Protein AF-A0A6N4E6P9-F1 (afdb_monomer_lite)

InterPro domains:
  IPR015939 Fumarate reductase/succinate dehydrogenase flavoprotein-like, C-terminal [PF02910] (7-101)
  IPR030664 FAD-dependent oxidoreductase SdhA/FrdA/AprA [PTHR11632] (9-92)
  IPR037099 Fumarate reductase/succinate dehydrogenase flavoprotein-like, C-terminal domain superfamily [SSF46977] (8-129)

Sequence (154 aa):
MAVSGCDEIGVAAPSPGANPELVLAYRLPRMLKIALGVAMGALARTESRGAHYREDYPARNDRDWLNRTLFHWPTGASRPSLGYEALEVRAMELPPGSRGYGNSQIVPHPETGQRQDQVDACQEQPRGERSDALMPFLHLLPPKYRNPNQRSRE

Foldseek 3Di:
DFLPPLVPDDDPDPDPPPGVSVVCSVVVSVVVLVVVLVVVVLVVDQAADDPRADPNHHEAECAPQQWDWDWDDDPPDRDIDIDTGHDDQQQDLQHDDDPPDDDHRYNDHPCRVVSVVVNVVLPPPDPVVSCCVRHNCLVVDDPVPSDDDDDPVD

Structure (mmCIF, N/CA/C/O backbone):
data_AF-A0A6N4E6P9-F1
#
_entry.id   AF-A0A6N4E6P9-F1
#
loop_
_atom_site.group_PDB
_atom_site.id
_atom_site.type_symbol
_atom_site.label_atom_id
_atom_site.label_alt_id
_atom_site.label_comp_id
_atom_site.label_asym_id
_atom_site.label_entity_id
_atom_site.label_seq_id
_atom_site.pdbx_PDB_ins_code
_atom_site.Cartn_x
_atom_site.Cartn_y
_atom_site.Cartn_z
_atom_site.occupancy
_atom_site.B_iso_or_equiv
_atom_site.auth_seq_id
_atom_site.auth_comp_id
_atom_site.auth_asym_id
_atom_site.auth_atom_id
_atom_site.pdbx_PDB_model_num
ATOM 1 N N . MET A 1 1 ? 5.682 -11.672 -16.639 1.00 51.62 1 MET A N 1
ATOM 2 C CA . MET A 1 1 ? 6.311 -10.592 -17.428 1.00 51.62 1 MET A CA 1
ATOM 3 C C . MET A 1 1 ? 7.748 -10.436 -16.940 1.00 51.62 1 MET A C 1
ATOM 5 O O . MET A 1 1 ? 7.935 -10.356 -15.734 1.00 51.62 1 MET A O 1
ATOM 9 N N . ALA A 1 2 ? 8.749 -10.485 -17.817 1.00 55.22 2 ALA A N 1
ATOM 10 C CA . ALA A 1 2 ? 10.144 -10.196 -17.468 1.00 55.22 2 ALA A CA 1
ATOM 11 C C . ALA A 1 2 ? 10.559 -8.912 -18.196 1.00 55.22 2 ALA A C 1
ATOM 13 O O . ALA A 1 2 ? 10.138 -8.712 -19.334 1.00 55.22 2 ALA A O 1
ATOM 14 N N . VAL A 1 3 ? 11.352 -8.052 -17.555 1.00 60.00 3 VAL A N 1
ATOM 15 C CA . VAL A 1 3 ? 11.971 -6.895 -18.223 1.00 60.00 3 VAL A CA 1
ATOM 16 C C . VAL A 1 3 ? 13.184 -7.436 -18.982 1.00 60.00 3 VAL A C 1
ATOM 18 O O . VAL A 1 3 ? 14.265 -7.540 -18.416 1.00 60.00 3 VAL A O 1
ATOM 21 N N . SER A 1 4 ? 12.971 -7.905 -20.210 1.00 60.25 4 SER A N 1
ATOM 22 C CA . SER A 1 4 ? 14.000 -8.475 -21.090 1.00 60.25 4 SER A CA 1
ATOM 23 C C . SER A 1 4 ? 14.175 -7.568 -22.312 1.00 60.25 4 SER A C 1
ATOM 25 O O . SER A 1 4 ? 13.207 -6.941 -22.737 1.00 60.25 4 SER A O 1
ATOM 27 N N . GLY A 1 5 ? 15.401 -7.459 -22.835 1.00 61.78 5 GLY A N 1
ATOM 28 C CA . GLY A 1 5 ? 15.736 -6.605 -23.986 1.00 61.78 5 GLY A CA 1
ATOM 29 C C . GLY A 1 5 ? 16.171 -5.176 -23.638 1.00 61.78 5 GLY A C 1
ATOM 30 O O . GLY A 1 5 ? 16.517 -4.408 -24.525 1.00 61.78 5 GLY A O 1
ATOM 31 N N . CYS A 1 6 ? 16.202 -4.797 -22.356 1.00 61.50 6 CYS A N 1
ATOM 32 C CA . CYS A 1 6 ? 16.704 -3.480 -21.934 1.00 61.50 6 CYS A CA 1
ATOM 33 C C . CYS A 1 6 ? 18.233 -3.412 -21.792 1.00 61.50 6 CYS A C 1
ATOM 35 O O . CYS A 1 6 ? 18.761 -2.340 -21.508 1.00 61.50 6 CYS A O 1
ATOM 37 N N . ASP A 1 7 ? 18.926 -4.536 -21.973 1.00 67.56 7 ASP A N 1
ATOM 38 C CA . ASP A 1 7 ? 20.389 -4.618 -21.896 1.00 67.56 7 ASP A CA 1
ATOM 39 C C . ASP A 1 7 ? 21.061 -4.238 -23.233 1.00 67.56 7 ASP A C 1
ATOM 41 O O . ASP A 1 7 ? 22.279 -4.108 -23.302 1.00 67.56 7 ASP A O 1
ATOM 45 N N . GLU A 1 8 ? 20.266 -4.002 -24.284 1.00 82.25 8 GLU A N 1
ATOM 46 C CA . GLU A 1 8 ? 20.714 -3.680 -25.648 1.00 82.25 8 GLU A CA 1
ATOM 47 C C . GLU A 1 8 ? 20.491 -2.196 -26.008 1.00 82.25 8 GLU A C 1
ATOM 49 O O . GLU A 1 8 ? 20.244 -1.844 -27.161 1.00 82.25 8 GLU A O 1
ATOM 54 N N . ILE A 1 9 ? 20.545 -1.293 -25.021 1.00 88.00 9 ILE A N 1
ATOM 55 C CA . ILE A 1 9 ? 20.416 0.152 -25.267 1.00 88.00 9 ILE A CA 1
ATOM 56 C C . ILE A 1 9 ? 21.765 0.713 -25.733 1.00 88.00 9 ILE A C 1
ATOM 58 O O . ILE A 1 9 ? 22.723 0.780 -24.962 1.00 88.00 9 ILE A O 1
ATOM 62 N N . GLY A 1 10 ? 21.825 1.156 -26.990 1.00 89.25 10 GLY A N 1
ATOM 63 C CA . GLY A 1 10 ? 22.955 1.917 -27.523 1.00 89.25 10 GLY A CA 1
ATOM 64 C C . GLY A 1 10 ? 22.933 3.381 -27.073 1.00 89.25 10 GLY A C 1
ATOM 65 O O . GLY A 1 10 ? 21.867 3.974 -26.922 1.00 89.25 10 GLY A O 1
ATOM 66 N N . VAL A 1 11 ? 24.118 3.964 -26.885 1.00 90.25 11 VAL A N 1
ATOM 67 C CA . VAL A 1 11 ? 24.324 5.401 -26.642 1.00 90.25 11 VAL A CA 1
ATOM 68 C C . VAL A 1 11 ? 25.130 5.946 -27.819 1.00 90.25 11 VAL A C 1
ATOM 70 O O . VAL A 1 11 ? 26.210 5.433 -28.109 1.00 90.25 11 VAL A O 1
ATOM 73 N N . ALA A 1 12 ? 24.608 6.953 -28.515 1.00 90.75 12 ALA A N 1
ATOM 74 C CA . ALA A 1 12 ? 25.240 7.550 -29.684 1.00 90.75 12 ALA A CA 1
ATOM 75 C C . ALA A 1 12 ? 26.399 8.487 -29.313 1.00 90.75 12 ALA A C 1
ATOM 77 O O . ALA A 1 12 ? 27.397 8.537 -30.031 1.00 90.75 12 ALA A O 1
ATOM 78 N N . ALA A 1 13 ? 26.290 9.229 -28.207 1.00 87.31 13 ALA A N 1
ATOM 79 C CA . ALA A 1 13 ? 27.326 10.148 -27.748 1.00 87.31 13 ALA A CA 1
ATOM 80 C C . ALA A 1 13 ? 28.392 9.422 -26.897 1.00 87.31 13 ALA A C 1
ATOM 82 O O . ALA A 1 13 ? 28.109 9.048 -25.757 1.00 87.31 13 ALA A O 1
ATOM 83 N N . PRO A 1 14 ? 29.652 9.293 -27.363 1.00 81.94 14 PRO A N 1
ATOM 84 C CA . PRO A 1 14 ? 30.703 8.579 -26.631 1.00 81.94 14 PRO A CA 1
ATOM 85 C C . PRO A 1 14 ? 31.393 9.436 -25.553 1.00 81.94 14 PRO A C 1
ATOM 87 O O . PRO A 1 14 ? 32.368 8.997 -24.947 1.00 81.94 14 PRO A O 1
ATOM 90 N N . SER A 1 15 ? 30.946 10.680 -25.334 1.00 83.38 15 SER A N 1
ATOM 91 C CA . SER A 1 15 ? 31.619 11.617 -24.427 1.00 83.38 15 SER A CA 1
ATOM 92 C C . SER A 1 15 ? 31.566 11.125 -22.970 1.00 83.38 15 SER A C 1
ATOM 94 O O . SER A 1 15 ? 30.467 10.860 -22.471 1.00 83.38 15 SER A O 1
ATOM 96 N N . PRO A 1 16 ? 32.712 11.062 -22.257 1.00 80.38 16 PRO A N 1
ATOM 97 C CA . PRO A 1 16 ? 32.778 10.658 -20.849 1.00 80.38 16 PRO A CA 1
ATOM 98 C C . PRO A 1 16 ? 32.333 11.767 -19.876 1.00 80.38 16 PRO A C 1
ATOM 100 O O . PRO A 1 16 ? 32.341 11.561 -18.664 1.00 80.38 16 PRO A O 1
ATOM 103 N N . GLY A 1 17 ? 31.991 12.955 -20.389 1.00 86.94 17 GLY A N 1
ATOM 104 C CA . GLY A 1 17 ? 31.505 14.085 -19.597 1.00 86.94 17 GLY A CA 1
ATOM 105 C C . GLY A 1 17 ? 30.032 13.959 -19.195 1.00 86.94 17 GLY A C 1
ATOM 106 O O . GLY A 1 17 ? 29.462 12.872 -19.127 1.00 86.94 17 GLY A O 1
ATOM 107 N N . ALA A 1 18 ? 29.385 15.098 -18.934 1.00 91.44 18 ALA A N 1
ATOM 108 C CA . ALA A 1 18 ? 27.956 15.139 -18.635 1.00 91.44 18 ALA A CA 1
ATOM 109 C C . ALA A 1 18 ? 27.136 14.641 -19.840 1.00 91.44 18 ALA A C 1
ATOM 111 O O . ALA A 1 18 ? 26.936 15.368 -20.812 1.00 91.44 18 ALA A O 1
ATOM 112 N N . ASN A 1 19 ? 26.674 13.392 -19.765 1.00 93.38 19 ASN A N 1
ATOM 113 C CA . ASN A 1 19 ? 26.001 12.711 -20.862 1.00 93.38 19 ASN A CA 1
ATOM 114 C C . ASN A 1 19 ? 24.556 12.333 -20.468 1.00 93.38 19 ASN A C 1
ATOM 116 O O . ASN A 1 19 ? 24.345 11.326 -19.783 1.00 93.38 19 ASN A O 1
ATOM 120 N N . PRO A 1 20 ? 23.543 13.126 -20.868 1.00 92.81 20 PRO A N 1
ATOM 121 C CA . PRO A 1 20 ? 22.145 12.839 -20.545 1.00 92.81 20 PRO A CA 1
ATOM 122 C C . PRO A 1 20 ? 21.624 11.558 -21.217 1.00 92.81 20 PRO A C 1
ATOM 124 O O . PRO A 1 20 ? 20.737 10.908 -20.664 1.00 92.81 20 PRO A O 1
ATOM 127 N N . GLU A 1 21 ? 22.190 11.162 -22.360 1.00 93.00 21 GLU A N 1
ATOM 128 C CA . GLU A 1 21 ? 21.831 9.927 -23.063 1.00 93.00 21 GLU A CA 1
ATOM 129 C C . GLU A 1 21 ? 22.272 8.698 -22.259 1.00 93.00 21 GLU A C 1
ATOM 131 O O . GLU A 1 21 ? 21.464 7.811 -21.987 1.00 93.00 21 GLU A O 1
ATOM 136 N N . LEU A 1 22 ? 23.512 8.702 -21.753 1.00 91.50 22 LEU A N 1
ATOM 137 C CA . LEU A 1 22 ? 23.998 7.668 -20.835 1.00 91.50 22 LEU A CA 1
ATOM 138 C C . LEU A 1 22 ? 23.162 7.614 -19.547 1.00 91.50 22 LEU A C 1
ATOM 140 O O . LEU A 1 22 ? 22.855 6.532 -19.042 1.00 91.50 22 LEU A O 1
ATOM 144 N N . VAL A 1 23 ? 22.765 8.778 -19.019 1.00 93.19 23 VAL A N 1
ATOM 145 C CA . VAL A 1 23 ? 21.891 8.859 -17.840 1.00 93.19 23 VAL A CA 1
ATOM 146 C C . VAL A 1 23 ? 20.549 8.184 -18.091 1.00 93.19 23 VAL A C 1
ATOM 148 O O . VAL A 1 23 ? 20.073 7.435 -17.235 1.00 93.19 23 VAL A O 1
ATOM 151 N N . LEU A 1 24 ? 19.940 8.416 -19.251 1.00 91.94 24 LEU A N 1
ATOM 152 C CA . LEU A 1 24 ? 18.704 7.745 -19.628 1.00 91.94 24 LEU A CA 1
ATOM 153 C C . LEU A 1 24 ? 18.918 6.236 -19.793 1.00 91.94 24 LEU A C 1
ATOM 155 O O . LEU A 1 24 ? 18.133 5.461 -19.245 1.00 91.94 24 LEU A O 1
ATOM 159 N N . ALA A 1 25 ? 19.997 5.827 -20.465 1.00 91.12 25 ALA A N 1
ATOM 160 C CA . ALA A 1 25 ? 20.288 4.428 -20.769 1.00 91.12 25 ALA A CA 1
ATOM 161 C C . ALA A 1 25 ? 20.332 3.542 -19.514 1.00 91.12 25 ALA A C 1
ATOM 163 O O . ALA A 1 25 ? 19.721 2.478 -19.498 1.00 91.12 25 ALA A O 1
ATOM 164 N N . TYR A 1 26 ? 20.957 3.989 -18.415 1.00 89.94 26 TYR A N 1
ATOM 165 C CA . TYR A 1 26 ? 20.962 3.189 -17.181 1.00 89.94 26 TYR A CA 1
ATOM 166 C C . TYR A 1 26 ? 19.699 3.367 -16.318 1.00 89.94 26 TYR A C 1
ATOM 168 O O . TYR A 1 26 ? 19.402 2.513 -15.472 1.00 89.94 26 TYR A O 1
ATOM 176 N N . ARG A 1 27 ? 18.968 4.486 -16.450 1.00 94.19 27 ARG A N 1
ATOM 177 C CA . ARG A 1 27 ? 17.754 4.758 -15.652 1.00 94.19 27 ARG A CA 1
ATOM 178 C C . ARG A 1 27 ? 16.532 4.042 -16.202 1.00 94.19 27 ARG A C 1
ATOM 180 O O . ARG A 1 27 ? 15.752 3.518 -15.408 1.00 94.19 27 ARG A O 1
ATOM 187 N N . LEU A 1 28 ? 16.380 3.986 -17.522 1.00 93.19 28 LEU A N 1
ATOM 188 C CA . LEU A 1 28 ? 15.215 3.403 -18.180 1.00 93.19 28 LEU A CA 1
ATOM 189 C C . LEU A 1 28 ? 14.943 1.948 -17.736 1.00 93.19 28 LEU A C 1
ATOM 191 O O . LEU A 1 28 ? 13.822 1.684 -17.293 1.00 93.19 28 LEU A O 1
ATOM 195 N N . PRO A 1 29 ? 15.928 1.025 -17.700 1.00 90.44 29 PRO A N 1
ATOM 196 C CA . PRO A 1 29 ? 15.696 -0.336 -17.210 1.00 90.44 29 PRO A CA 1
ATOM 197 C C . PRO A 1 29 ? 15.189 -0.374 -15.760 1.00 90.44 29 PRO A C 1
ATOM 199 O O . PRO A 1 29 ? 14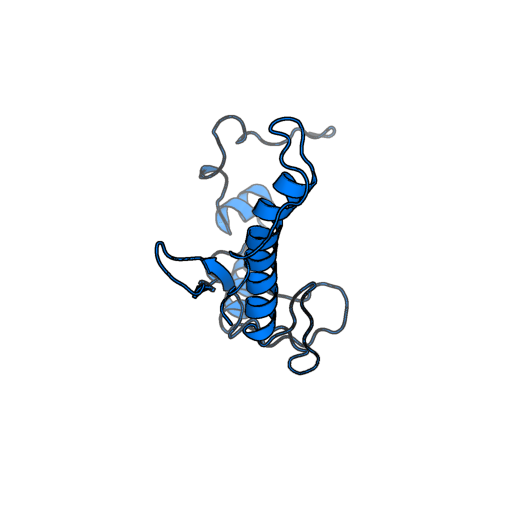.363 -1.211 -15.398 1.00 90.44 29 PRO A O 1
ATOM 202 N N . ARG A 1 30 ? 15.646 0.552 -14.906 1.00 91.25 30 ARG A N 1
ATOM 203 C CA . ARG A 1 30 ? 15.214 0.643 -13.500 1.00 91.25 30 ARG A CA 1
ATOM 204 C C . ARG A 1 30 ? 13.789 1.179 -13.387 1.00 91.25 30 ARG A C 1
ATOM 206 O O . ARG A 1 30 ? 13.001 0.637 -12.616 1.00 91.25 30 ARG A O 1
ATOM 213 N N . MET A 1 31 ? 13.446 2.192 -14.181 1.00 94.50 31 MET A N 1
ATOM 214 C CA . MET A 1 31 ? 12.081 2.718 -14.263 1.00 94.50 31 MET A 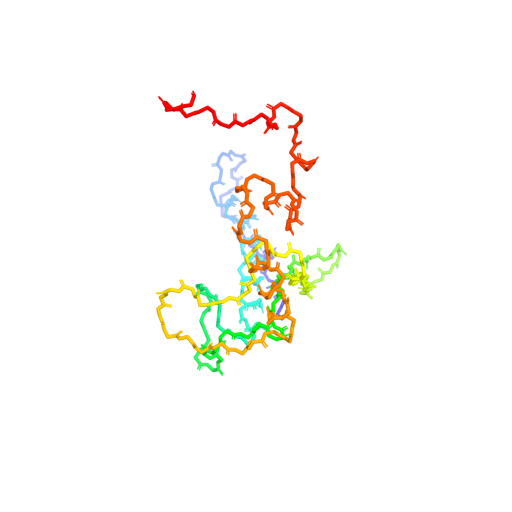CA 1
ATOM 215 C C . MET A 1 31 ? 11.101 1.636 -14.722 1.00 94.50 31 MET A C 1
ATOM 217 O O . MET A 1 31 ? 10.038 1.487 -14.125 1.00 94.50 31 MET A O 1
ATOM 221 N N . LEU A 1 32 ? 11.483 0.823 -15.712 1.00 92.25 32 LEU A N 1
ATOM 222 C CA . LEU A 1 32 ? 10.664 -0.291 -16.196 1.00 92.25 32 LEU A CA 1
ATOM 223 C C . LEU A 1 32 ? 10.440 -1.366 -15.127 1.00 92.25 32 LEU A C 1
ATOM 225 O O . LEU A 1 32 ? 9.332 -1.885 -15.017 1.00 92.25 32 LEU A O 1
ATOM 229 N N . LYS A 1 33 ? 11.439 -1.665 -14.287 1.00 91.44 33 LYS A N 1
ATOM 230 C CA . LYS A 1 33 ? 11.259 -2.578 -13.142 1.00 91.44 33 LYS A CA 1
ATOM 231 C C . LYS A 1 33 ? 10.220 -2.059 -12.145 1.00 91.44 33 LYS A C 1
ATOM 233 O O . LYS A 1 33 ? 9.398 -2.839 -11.671 1.00 91.44 33 LYS A O 1
ATOM 238 N N . ILE A 1 34 ? 10.229 -0.756 -11.857 1.00 94.38 34 ILE A N 1
ATOM 239 C CA . ILE A 1 34 ? 9.241 -0.119 -10.971 1.00 94.38 34 ILE A CA 1
ATOM 240 C C . ILE A 1 34 ? 7.853 -0.134 -11.622 1.00 94.38 34 ILE A C 1
ATOM 242 O O . ILE A 1 34 ? 6.890 -0.560 -10.989 1.00 94.38 34 ILE A O 1
ATOM 246 N N . ALA A 1 35 ? 7.753 0.267 -12.893 1.00 95.81 35 ALA A N 1
ATOM 247 C CA . ALA A 1 35 ? 6.497 0.268 -13.643 1.00 95.81 35 ALA A CA 1
ATOM 248 C C . ALA A 1 35 ? 5.876 -1.135 -13.720 1.00 95.81 35 ALA A C 1
ATOM 250 O O . ALA A 1 35 ? 4.672 -1.294 -13.524 1.00 95.81 35 ALA A O 1
ATOM 251 N N . LEU A 1 36 ? 6.705 -2.165 -13.922 1.00 94.19 36 LEU A N 1
ATOM 252 C CA . LEU A 1 36 ? 6.269 -3.555 -13.880 1.00 94.19 36 LEU A CA 1
ATOM 253 C C . LEU A 1 36 ? 5.699 -3.924 -12.505 1.00 94.19 36 LEU A C 1
ATOM 255 O O . LEU A 1 36 ? 4.653 -4.561 -12.443 1.00 94.19 36 LEU A O 1
ATOM 259 N N . GLY A 1 37 ? 6.345 -3.511 -11.411 1.00 94.50 37 GLY A N 1
ATOM 260 C CA . GLY A 1 37 ? 5.829 -3.743 -10.061 1.00 94.50 37 GLY A CA 1
ATOM 261 C C . GLY A 1 37 ? 4.470 -3.093 -9.819 1.00 94.50 37 GLY A C 1
ATOM 262 O O . GLY A 1 37 ? 3.576 -3.740 -9.273 1.00 94.50 37 GLY A O 1
ATOM 263 N N . VAL A 1 38 ? 4.278 -1.861 -10.302 1.00 97.25 38 VAL A N 1
ATOM 264 C CA . VAL A 1 38 ? 2.982 -1.166 -10.258 1.00 97.25 38 VAL A CA 1
ATOM 265 C C . VAL A 1 38 ? 1.920 -1.945 -11.039 1.00 97.25 38 VAL A C 1
ATOM 267 O O . VAL A 1 38 ? 0.867 -2.260 -10.487 1.00 97.25 38 VAL A O 1
ATOM 270 N N . ALA A 1 39 ? 2.203 -2.309 -12.293 1.00 97.25 39 ALA A N 1
ATOM 271 C CA . ALA A 1 39 ? 1.253 -3.021 -13.149 1.00 97.25 39 ALA A CA 1
ATOM 272 C C . ALA A 1 39 ? 0.908 -4.417 -12.602 1.00 97.25 39 ALA A C 1
ATOM 274 O O . ALA A 1 39 ? -0.260 -4.798 -12.552 1.00 97.25 39 ALA A O 1
ATOM 275 N N . MET A 1 40 ? 1.912 -5.170 -12.140 1.00 96.94 40 MET A N 1
ATOM 276 C CA . MET A 1 40 ? 1.720 -6.487 -11.528 1.00 96.94 40 MET A CA 1
ATOM 277 C C . MET A 1 40 ? 0.894 -6.401 -10.245 1.00 96.94 40 MET A C 1
ATOM 279 O O . MET A 1 40 ? -0.024 -7.198 -10.067 1.00 96.94 40 MET A O 1
ATOM 283 N N . GLY A 1 41 ? 1.193 -5.438 -9.370 1.00 97.50 41 GLY A N 1
ATOM 284 C CA . GLY A 1 41 ? 0.434 -5.223 -8.141 1.00 97.50 41 GLY A CA 1
ATOM 285 C C . GLY A 1 41 ? -1.021 -4.844 -8.421 1.00 97.50 41 GLY A C 1
ATOM 286 O O . GLY A 1 41 ? -1.922 -5.405 -7.804 1.00 97.50 41 GLY A O 1
ATOM 287 N N . ALA A 1 42 ? -1.259 -3.953 -9.389 1.00 98.19 42 ALA A N 1
ATOM 288 C CA . ALA A 1 42 ? -2.603 -3.530 -9.781 1.00 98.19 42 ALA A CA 1
ATOM 289 C C . ALA A 1 42 ? -3.431 -4.667 -10.405 1.00 98.19 42 ALA A C 1
ATOM 291 O O . ALA A 1 42 ? -4.634 -4.753 -10.154 1.00 98.19 42 ALA A O 1
ATOM 292 N N . LEU A 1 43 ? -2.791 -5.537 -11.197 1.00 98.12 43 LEU A N 1
ATOM 293 C CA . LEU A 1 43 ? -3.423 -6.713 -11.794 1.00 98.12 43 LEU A CA 1
ATOM 294 C C . LEU A 1 43 ? -3.773 -7.764 -10.733 1.00 98.12 43 LEU A C 1
ATOM 296 O O . LEU A 1 43 ? -4.896 -8.268 -10.719 1.00 98.12 43 LEU A O 1
ATOM 300 N N . ALA A 1 44 ? -2.824 -8.080 -9.848 1.00 98.00 44 ALA A N 1
ATOM 301 C CA . ALA A 1 44 ? -2.991 -9.113 -8.830 1.00 98.00 44 ALA A CA 1
ATOM 302 C C . ALA A 1 44 ? -3.986 -8.714 -7.731 1.00 98.00 44 ALA A C 1
ATOM 304 O O . ALA A 1 44 ? -4.669 -9.581 -7.195 1.00 98.00 44 ALA A O 1
ATOM 305 N N . ARG A 1 45 ? -4.085 -7.420 -7.402 1.00 98.44 45 ARG A N 1
ATOM 306 C CA . ARG A 1 45 ? -5.012 -6.904 -6.391 1.00 98.44 45 ARG A CA 1
ATOM 307 C C . ARG A 1 45 ? -6.435 -6.824 -6.951 1.00 98.44 45 ARG A C 1
ATOM 309 O O . ARG A 1 45 ? -6.758 -5.908 -7.703 1.00 98.44 45 ARG A O 1
ATOM 316 N N . THR A 1 46 ? -7.280 -7.785 -6.589 1.00 98.31 46 THR A N 1
ATOM 317 C CA . THR A 1 46 ? -8.670 -7.913 -7.068 1.00 98.31 46 THR A CA 1
ATOM 318 C C . THR A 1 46 ? -9.675 -7.281 -6.100 1.00 98.31 46 THR A C 1
ATOM 320 O O . THR A 1 46 ? -10.578 -7.926 -5.571 1.00 98.31 46 THR A O 1
ATOM 323 N N . GLU A 1 47 ? -9.494 -5.986 -5.852 1.00 98.25 47 GLU A N 1
ATOM 324 C CA . GLU A 1 47 ? -10.428 -5.122 -5.125 1.00 98.25 47 GLU A CA 1
ATOM 325 C C . GLU A 1 47 ? -10.303 -3.677 -5.629 1.00 98.25 47 GLU A C 1
ATOM 327 O O . GLU A 1 47 ? -9.413 -3.367 -6.423 1.00 98.25 47 GLU A O 1
ATOM 332 N N . SER A 1 48 ? -11.137 -2.783 -5.099 1.00 97.50 48 SER A N 1
ATOM 333 C CA . SER A 1 48 ? -10.976 -1.336 -5.242 1.00 97.50 48 SER A CA 1
ATOM 334 C C . SER A 1 48 ? -10.743 -0.681 -3.882 1.00 97.50 48 SER A C 1
ATOM 336 O O . SER A 1 48 ? -11.611 -0.703 -3.008 1.00 97.50 48 SER A O 1
ATOM 338 N N . ARG A 1 49 ? -9.585 -0.040 -3.691 1.00 97.06 49 ARG A N 1
ATOM 339 C CA . ARG A 1 49 ? -9.226 0.634 -2.436 1.00 97.06 49 ARG A CA 1
ATOM 340 C C . ARG A 1 49 ? -8.470 1.938 -2.673 1.00 97.06 49 ARG A C 1
ATOM 342 O O . ARG A 1 49 ? -7.401 1.973 -3.278 1.00 97.06 49 ARG A O 1
ATOM 349 N N . GLY A 1 50 ? -8.992 3.020 -2.094 1.00 95.25 50 GLY A N 1
ATOM 350 C CA . GLY A 1 50 ? -8.379 4.344 -2.201 1.00 95.25 50 GLY A CA 1
ATOM 351 C C . GLY A 1 50 ? -8.318 4.805 -3.658 1.00 95.25 50 GLY A C 1
ATOM 352 O O . GLY A 1 50 ? -9.360 4.933 -4.294 1.00 95.25 50 GLY A O 1
ATOM 353 N N . ALA A 1 51 ? -7.105 5.046 -4.160 1.00 96.62 51 ALA A N 1
ATOM 354 C CA . ALA A 1 51 ? -6.851 5.465 -5.540 1.00 96.62 51 ALA A CA 1
ATOM 355 C C . ALA A 1 51 ? -6.797 4.300 -6.548 1.00 96.62 51 ALA A C 1
ATOM 357 O O . ALA A 1 51 ? -6.831 4.532 -7.753 1.00 96.62 51 ALA A O 1
ATOM 358 N N . HIS A 1 52 ? -6.693 3.053 -6.080 1.00 97.81 52 HIS A N 1
ATOM 359 C CA . HIS A 1 52 ? -6.737 1.877 -6.945 1.00 97.81 52 HIS A CA 1
ATOM 360 C C . HIS A 1 52 ? -8.198 1.462 -7.140 1.00 97.81 52 HIS A C 1
ATOM 362 O O . HIS A 1 52 ? -8.876 1.104 -6.178 1.00 97.81 52 HIS A O 1
ATOM 368 N N . TYR A 1 53 ? -8.685 1.564 -8.376 1.00 96.62 53 TYR A N 1
ATOM 369 C CA . TYR A 1 53 ? -10.046 1.202 -8.764 1.00 96.62 53 TYR A CA 1
ATOM 370 C C . TYR A 1 53 ? -10.009 0.155 -9.876 1.00 96.62 53 TYR A C 1
ATOM 372 O O . TYR A 1 53 ? -9.234 0.270 -10.827 1.00 96.62 53 TYR A O 1
ATOM 380 N N . ARG A 1 54 ? -10.850 -0.864 -9.737 1.00 97.31 54 ARG A N 1
ATOM 381 C CA . ARG A 1 54 ? -10.998 -1.997 -10.646 1.00 97.31 54 ARG A CA 1
ATOM 382 C C . ARG A 1 54 ? -12.465 -2.103 -11.032 1.00 97.31 54 ARG A C 1
ATOM 384 O O . ARG A 1 54 ? -13.304 -2.374 -10.180 1.00 97.31 54 ARG A O 1
ATOM 391 N N . GLU A 1 55 ? -12.771 -1.898 -12.308 1.00 96.62 55 GLU A N 1
ATOM 392 C CA . GLU A 1 55 ? -14.145 -1.984 -12.830 1.00 96.62 55 GLU A CA 1
ATOM 393 C C . GLU A 1 55 ? -14.749 -3.383 -12.637 1.00 96.62 55 GLU A C 1
ATOM 395 O O . GLU A 1 55 ? -15.935 -3.522 -12.355 1.00 96.62 55 GLU A O 1
ATOM 400 N N . ASP A 1 56 ? -13.911 -4.417 -12.719 1.00 97.88 56 ASP A N 1
ATOM 401 C CA . ASP A 1 56 ? -14.250 -5.822 -12.492 1.00 97.88 56 ASP A CA 1
ATOM 402 C C . ASP A 1 56 ? -14.292 -6.221 -11.003 1.00 97.88 56 ASP A C 1
ATOM 404 O O . ASP A 1 56 ? -14.851 -7.262 -10.663 1.00 97.88 56 ASP A O 1
ATOM 408 N N . TYR A 1 57 ? -13.763 -5.379 -10.104 1.00 97.31 57 TYR A N 1
ATOM 409 C CA . TYR A 1 57 ? -13.809 -5.556 -8.646 1.00 97.31 57 TYR A CA 1
ATOM 410 C C . TYR A 1 57 ? -14.088 -4.217 -7.935 1.00 97.31 57 TYR A C 1
ATOM 412 O O . TYR A 1 57 ? -13.210 -3.679 -7.253 1.00 97.31 57 TYR A O 1
ATOM 420 N N . PRO A 1 58 ? -15.301 -3.647 -8.066 1.00 96.38 58 PRO A N 1
ATOM 421 C CA . PRO A 1 58 ? -15.589 -2.274 -7.633 1.00 96.38 58 PRO A CA 1
ATOM 422 C C . PRO A 1 58 ? -15.664 -2.091 -6.108 1.00 96.38 58 PRO A C 1
ATOM 424 O O . PRO A 1 58 ? -15.610 -0.959 -5.623 1.00 96.38 58 PRO A O 1
ATOM 427 N N . ALA A 1 59 ? -15.805 -3.177 -5.345 1.00 96.88 59 ALA A N 1
ATOM 428 C CA . ALA A 1 59 ? -15.910 -3.139 -3.890 1.00 96.88 59 ALA A CA 1
ATOM 429 C C . ALA A 1 59 ? -14.533 -3.106 -3.203 1.00 96.88 59 ALA A C 1
ATOM 431 O O . ALA A 1 59 ? -13.573 -3.731 -3.662 1.00 96.88 59 ALA A O 1
ATOM 432 N N . ARG A 1 60 ? -14.461 -2.435 -2.048 1.00 97.56 60 ARG A N 1
ATOM 433 C CA . ARG A 1 60 ? -13.346 -2.564 -1.099 1.00 97.56 60 ARG A CA 1
ATOM 434 C C . ARG A 1 60 ? -13.488 -3.888 -0.366 1.00 97.56 60 ARG A C 1
ATOM 436 O O . ARG A 1 60 ? -14.527 -4.119 0.249 1.00 97.56 60 ARG A O 1
ATOM 443 N N . ASN A 1 61 ? -12.476 -4.745 -0.400 1.00 97.88 61 ASN A N 1
ATOM 444 C CA . ASN A 1 61 ? -12.564 -6.071 0.200 1.00 97.88 61 ASN A CA 1
ATOM 445 C C . ASN A 1 61 ? -11.667 -6.165 1.437 1.00 97.88 61 ASN A C 1
ATOM 447 O O . ASN A 1 61 ? -10.492 -6.520 1.366 1.00 97.88 61 ASN A O 1
ATOM 451 N N . ASP A 1 62 ? -12.223 -5.835 2.598 1.00 98.00 62 ASP A N 1
ATOM 452 C CA . ASP A 1 62 ? -11.478 -5.896 3.853 1.00 98.00 62 ASP A CA 1
ATOM 453 C C . ASP A 1 62 ? -11.306 -7.335 4.347 1.00 98.00 62 ASP A C 1
ATOM 455 O O . ASP A 1 62 ? -10.368 -7.594 5.086 1.00 98.00 62 ASP A O 1
ATOM 459 N N . ARG A 1 63 ? -12.138 -8.288 3.909 1.00 97.81 63 ARG A N 1
ATOM 460 C CA . ARG A 1 63 ? -11.989 -9.704 4.273 1.00 97.81 63 ARG A CA 1
ATOM 461 C C . ARG A 1 63 ? -10.697 -10.309 3.725 1.00 97.81 63 ARG A C 1
ATOM 463 O O . ARG A 1 63 ? -9.940 -10.897 4.485 1.00 97.81 63 ARG A O 1
ATOM 470 N N . ASP A 1 64 ? -10.457 -10.167 2.423 1.00 97.81 64 ASP A N 1
ATOM 471 C CA . ASP A 1 64 ? -9.358 -10.879 1.750 1.00 97.81 64 ASP A CA 1
ATOM 472 C C . ASP A 1 64 ? -8.153 -9.970 1.468 1.00 97.81 64 ASP A C 1
ATOM 474 O O . ASP A 1 64 ? -7.018 -10.435 1.354 1.00 97.81 64 ASP A O 1
ATOM 478 N N . TRP A 1 65 ? -8.388 -8.660 1.343 1.00 98.31 65 TRP A N 1
ATOM 479 C CA . TRP A 1 65 ? -7.384 -7.721 0.855 1.00 98.31 65 TRP A CA 1
ATOM 480 C C . TRP A 1 65 ? -6.919 -6.706 1.886 1.00 98.31 65 TRP A C 1
ATOM 482 O O . TRP A 1 65 ? -6.175 -5.802 1.515 1.00 98.31 65 TRP A O 1
ATOM 492 N N . LEU A 1 66 ? -7.294 -6.807 3.166 1.00 98.31 66 LEU A N 1
ATOM 493 C CA . LEU A 1 66 ? -6.775 -5.937 4.236 1.00 98.31 66 LEU A CA 1
ATOM 494 C C . LEU A 1 66 ? -5.296 -6.241 4.552 1.00 98.31 66 LEU A C 1
ATOM 496 O O . LEU A 1 66 ? -4.917 -6.762 5.593 1.00 98.31 66 LEU A O 1
ATOM 500 N N . ASN A 1 67 ? -4.456 -5.932 3.573 1.00 98.50 67 ASN A N 1
ATOM 501 C CA . ASN A 1 67 ? -3.045 -6.233 3.487 1.00 98.50 67 ASN A CA 1
ATOM 502 C C . ASN A 1 67 ? -2.335 -5.170 2.635 1.00 98.50 67 ASN A C 1
ATOM 504 O O . ASN A 1 67 ? -2.963 -4.394 1.900 1.00 98.50 67 ASN A O 1
ATOM 508 N N . ARG A 1 68 ? -1.008 -5.182 2.701 1.00 98.62 68 ARG A N 1
ATOM 509 C CA . ARG A 1 68 ? -0.100 -4.383 1.889 1.00 98.62 68 ARG A CA 1
ATOM 510 C C . ARG A 1 68 ? 0.621 -5.276 0.889 1.00 98.62 68 ARG A C 1
ATOM 512 O O . ARG A 1 68 ? 1.277 -6.240 1.273 1.00 98.62 68 ARG A O 1
ATOM 519 N N . THR A 1 69 ? 0.532 -4.933 -0.394 1.00 98.19 69 THR A N 1
ATOM 520 C CA . THR A 1 69 ? 1.319 -5.593 -1.441 1.00 98.19 69 THR A CA 1
ATOM 521 C C . THR A 1 69 ? 2.798 -5.246 -1.263 1.00 98.19 69 THR A C 1
ATOM 523 O O . THR A 1 69 ? 3.171 -4.073 -1.240 1.00 98.19 69 THR A O 1
ATOM 526 N N . LEU A 1 70 ? 3.645 -6.265 -1.166 1.00 97.94 70 LEU A N 1
ATOM 527 C CA . LEU A 1 70 ? 5.097 -6.152 -1.112 1.00 97.94 70 LEU A CA 1
ATOM 528 C C . LEU A 1 70 ? 5.676 -6.590 -2.453 1.00 97.94 70 LEU A C 1
ATOM 530 O O . LEU A 1 70 ? 5.477 -7.720 -2.885 1.00 97.94 70 LEU A O 1
ATOM 534 N N . PHE A 1 71 ? 6.411 -5.704 -3.113 1.00 95.75 71 PHE A N 1
ATOM 535 C CA . PHE A 1 71 ? 7.130 -6.026 -4.340 1.00 95.75 71 PHE A CA 1
ATOM 536 C C . PHE A 1 71 ? 8.615 -6.162 -4.027 1.00 95.75 71 PHE A C 1
ATOM 538 O O . PHE A 1 71 ? 9.219 -5.239 -3.481 1.00 95.75 71 PHE A O 1
ATOM 545 N N . HIS A 1 72 ? 9.211 -7.296 -4.384 1.00 94.44 72 HIS A N 1
ATOM 546 C CA . HIS A 1 72 ? 10.637 -7.522 -4.181 1.00 94.44 72 HIS A CA 1
ATOM 547 C C . HIS A 1 72 ? 11.265 -8.234 -5.377 1.00 94.44 72 HIS A C 1
ATOM 549 O O . HIS A 1 72 ? 10.624 -9.013 -6.083 1.00 94.44 72 HIS A O 1
ATOM 555 N N . TRP A 1 73 ? 12.549 -7.963 -5.602 1.00 93.38 73 TRP A N 1
ATOM 556 C CA . TRP A 1 73 ? 13.329 -8.587 -6.664 1.00 93.38 73 TRP A CA 1
ATOM 557 C C . TRP A 1 73 ? 14.462 -9.397 -6.031 1.00 93.38 73 TRP A C 1
ATOM 559 O O . TRP A 1 73 ? 15.463 -8.806 -5.626 1.00 93.38 73 TRP A O 1
ATOM 569 N N . PRO A 1 74 ? 14.310 -10.726 -5.881 1.00 92.56 74 PRO A N 1
ATOM 570 C CA . PRO A 1 74 ? 15.355 -11.552 -5.289 1.00 92.56 74 PRO A CA 1
ATOM 571 C C . PRO A 1 74 ? 16.667 -11.458 -6.076 1.00 92.56 74 PRO A C 1
ATOM 573 O O . PRO A 1 74 ? 16.663 -11.363 -7.307 1.00 92.56 74 PRO A O 1
ATOM 576 N N . THR A 1 75 ? 17.798 -11.503 -5.373 1.00 90.50 75 THR A N 1
ATOM 577 C CA . THR A 1 75 ? 19.126 -11.476 -5.996 1.00 90.50 75 THR A CA 1
ATOM 578 C C . THR A 1 75 ? 19.273 -12.627 -6.992 1.00 90.50 75 THR A C 1
ATOM 580 O O . THR A 1 75 ? 18.995 -13.776 -6.662 1.00 90.50 75 THR A O 1
ATOM 583 N N . GLY A 1 76 ? 19.692 -12.316 -8.221 1.00 86.75 76 GLY A N 1
ATOM 584 C CA . GLY A 1 76 ? 19.859 -13.300 -9.298 1.00 86.75 76 GLY A CA 1
ATOM 585 C C . GLY A 1 76 ? 18.563 -13.729 -9.999 1.00 86.75 76 GLY A C 1
ATOM 586 O O . GLY A 1 76 ? 18.628 -14.460 -10.985 1.00 86.75 76 GLY A O 1
ATOM 587 N N . ALA A 1 77 ? 17.388 -13.269 -9.555 1.00 86.75 77 ALA A N 1
ATOM 588 C CA . ALA A 1 77 ? 16.133 -13.603 -10.217 1.00 86.75 77 ALA A CA 1
ATOM 589 C C . ALA A 1 77 ? 15.935 -12.796 -11.509 1.00 86.75 77 ALA A C 1
ATOM 591 O O . ALA A 1 77 ? 16.168 -11.587 -11.561 1.00 86.75 77 ALA A O 1
ATOM 592 N N . SER A 1 78 ? 15.411 -13.450 -12.545 1.00 82.81 78 SER A N 1
ATOM 593 C CA . SER A 1 78 ? 15.013 -12.803 -13.805 1.00 82.81 78 SER A CA 1
ATOM 594 C C . SER A 1 78 ? 13.626 -12.150 -13.741 1.00 82.81 78 SER A C 1
ATOM 596 O O . SER A 1 78 ? 13.227 -11.433 -14.660 1.00 82.81 78 SER A O 1
ATOM 598 N N . ARG A 1 79 ? 12.870 -12.396 -12.663 1.00 85.00 79 ARG A N 1
ATOM 599 C CA . ARG A 1 79 ? 11.502 -11.906 -12.452 1.00 85.00 79 ARG A CA 1
ATOM 600 C C . ARG A 1 79 ? 11.312 -11.436 -11.006 1.00 85.00 79 ARG A C 1
ATOM 602 O O . ARG A 1 79 ? 11.927 -12.014 -10.109 1.00 85.00 79 ARG A O 1
ATOM 609 N N . PRO A 1 80 ? 10.458 -10.427 -10.774 1.00 92.62 80 PRO A N 1
ATOM 610 C CA . PRO A 1 80 ? 10.095 -10.024 -9.425 1.00 92.62 80 PRO A CA 1
ATOM 611 C C . PRO A 1 80 ? 9.076 -10.982 -8.801 1.00 92.62 80 PRO A C 1
ATOM 613 O O . PRO A 1 80 ? 8.382 -11.714 -9.510 1.00 92.62 80 PRO A O 1
ATOM 616 N N . SER A 1 81 ? 8.936 -10.893 -7.481 1.00 94.00 81 SER A N 1
ATOM 617 C CA . SER A 1 81 ? 7.889 -11.561 -6.711 1.00 94.00 81 SER A CA 1
ATOM 618 C C . SER A 1 81 ? 6.997 -10.552 -5.996 1.00 94.00 81 SER A C 1
ATOM 620 O O . SER A 1 81 ? 7.424 -9.453 -5.626 1.00 94.00 81 SER A O 1
ATOM 622 N N . LEU A 1 82 ? 5.744 -10.961 -5.806 1.00 96.75 82 LEU A N 1
ATOM 623 C CA . LEU A 1 82 ? 4.778 -10.280 -4.957 1.00 96.75 82 LEU A CA 1
ATOM 624 C C . LEU A 1 82 ? 4.606 -11.074 -3.663 1.00 96.75 82 LEU A C 1
ATOM 626 O O . LEU A 1 82 ? 4.412 -12.287 -3.699 1.00 96.75 82 LEU A O 1
ATOM 630 N N . GLY A 1 83 ? 4.649 -10.371 -2.541 1.00 97.12 83 GLY A N 1
ATOM 631 C CA . GLY A 1 83 ? 4.206 -10.839 -1.236 1.00 97.12 83 GLY A CA 1
ATOM 632 C C . GLY A 1 83 ? 3.081 -9.953 -0.711 1.00 97.12 83 GLY A C 1
ATOM 633 O O . GLY A 1 83 ? 2.788 -8.899 -1.278 1.00 97.12 83 GLY A O 1
ATOM 634 N N . TYR A 1 84 ? 2.468 -10.368 0.391 1.00 98.31 84 TYR A N 1
ATOM 635 C CA . TYR A 1 84 ? 1.440 -9.593 1.076 1.00 98.31 84 TYR A CA 1
ATOM 636 C C . TYR A 1 84 ? 1.715 -9.599 2.572 1.00 98.31 84 TYR A C 1
ATOM 638 O O . TYR A 1 84 ? 2.011 -10.642 3.147 1.00 98.31 84 TYR A O 1
ATOM 646 N N . GLU A 1 85 ? 1.613 -8.432 3.190 1.00 98.44 85 GLU A N 1
ATOM 647 C CA . GLU A 1 85 ? 1.676 -8.264 4.639 1.00 98.44 85 GLU A CA 1
ATOM 648 C C . GLU A 1 85 ? 0.276 -7.914 5.137 1.00 98.44 85 GLU A C 1
ATOM 650 O O . GLU A 1 85 ? -0.266 -6.875 4.758 1.00 98.44 85 GLU A O 1
ATOM 655 N N . ALA A 1 86 ? -0.337 -8.797 5.925 1.00 98.19 86 ALA A N 1
ATOM 656 C CA . ALA A 1 86 ? -1.660 -8.559 6.495 1.00 98.19 86 ALA A CA 1
ATOM 657 C C . ALA A 1 86 ? -1.629 -7.388 7.489 1.00 98.19 86 ALA A C 1
ATOM 659 O O . ALA A 1 86 ? -0.634 -7.178 8.182 1.00 98.19 86 ALA A O 1
ATOM 660 N N . LEU A 1 87 ? -2.716 -6.615 7.544 1.00 98.00 87 LEU A N 1
ATOM 661 C CA . LEU A 1 87 ? -2.888 -5.569 8.547 1.00 98.00 87 LEU A CA 1
ATOM 662 C C . LEU A 1 87 ? -3.764 -6.103 9.681 1.00 98.00 87 LEU A C 1
ATOM 664 O O . LEU A 1 87 ? -4.934 -6.423 9.475 1.00 98.00 87 LEU A O 1
ATOM 668 N N . GLU A 1 88 ? -3.202 -6.153 10.883 1.00 96.94 88 GLU A N 1
ATOM 669 C CA . GLU A 1 88 ? -3.868 -6.688 12.070 1.00 96.94 88 GLU A CA 1
ATOM 670 C C . GLU A 1 88 ? -4.975 -5.747 12.567 1.00 96.94 88 GLU A C 1
ATOM 672 O O . GLU A 1 88 ? -4.700 -4.703 13.163 1.00 96.94 88 GLU A O 1
ATOM 677 N N . VAL A 1 89 ? -6.244 -6.125 12.367 1.00 97.62 89 VAL A N 1
ATOM 678 C CA . VAL A 1 89 ? -7.410 -5.314 12.776 1.00 97.62 89 VAL A CA 1
ATOM 679 C C . VAL A 1 89 ? -7.395 -5.027 14.272 1.00 97.62 89 VAL A C 1
ATOM 681 O O . VAL A 1 89 ? -7.680 -3.909 14.699 1.00 97.62 89 VAL A O 1
ATOM 684 N N . ARG A 1 90 ? -6.998 -6.014 15.077 1.00 95.69 90 ARG A N 1
ATOM 685 C CA . ARG A 1 90 ? -6.960 -5.914 16.542 1.00 95.69 90 ARG A CA 1
ATOM 686 C C . ARG A 1 90 ? -5.997 -4.844 17.060 1.00 95.69 90 ARG A C 1
ATOM 688 O O . ARG A 1 90 ? -6.164 -4.392 18.185 1.00 95.69 90 ARG A O 1
ATOM 695 N N . ALA A 1 91 ? -5.016 -4.437 16.256 1.00 95.25 91 ALA A N 1
ATOM 696 C CA . ALA A 1 91 ? -4.046 -3.407 16.615 1.00 95.25 91 ALA A CA 1
ATOM 697 C C . ALA A 1 91 ? -4.464 -1.995 16.163 1.00 95.25 91 ALA A C 1
ATOM 699 O O . ALA A 1 91 ? -3.767 -1.031 16.463 1.00 95.25 91 ALA A O 1
ATOM 700 N N . MET A 1 92 ? -5.574 -1.842 15.432 1.00 97.00 92 MET A N 1
ATOM 701 C CA . MET A 1 92 ? -5.986 -0.547 14.882 1.00 97.00 92 MET A CA 1
ATOM 702 C C . MET A 1 92 ? -6.703 0.298 15.940 1.00 97.00 92 MET A C 1
ATOM 704 O O . MET A 1 92 ? -7.697 -0.151 16.508 1.00 97.00 92 MET A O 1
ATOM 708 N N . GLU A 1 93 ? -6.252 1.532 16.191 1.00 96.12 93 GLU A N 1
AT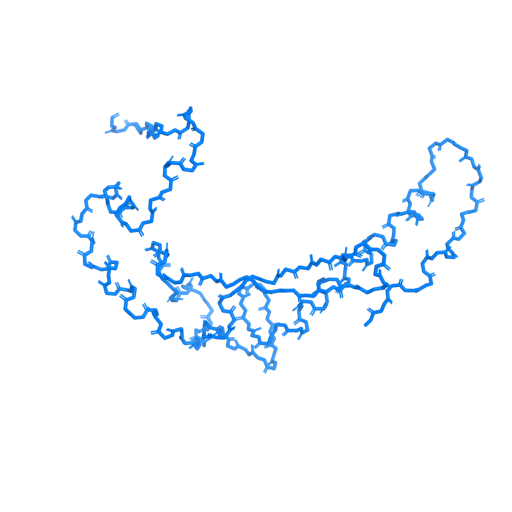OM 709 C CA . GLU A 1 93 ? -7.002 2.504 17.018 1.00 96.12 93 GLU A CA 1
ATOM 710 C C . GLU A 1 93 ? -8.366 2.839 16.391 1.00 96.12 93 GLU A C 1
ATOM 712 O O . GLU A 1 93 ? -9.350 3.028 17.099 1.00 96.12 93 GLU A O 1
ATOM 717 N N . LEU A 1 94 ? -8.428 2.860 15.056 1.00 95.38 94 LEU A N 1
ATOM 718 C CA . LEU A 1 94 ? -9.645 3.072 14.282 1.00 95.38 94 LEU A CA 1
ATOM 719 C C . LEU A 1 94 ? -9.860 1.880 13.331 1.00 95.38 94 LEU A C 1
ATOM 721 O O . LEU A 1 94 ? -9.125 1.762 12.346 1.00 95.38 94 LEU A O 1
ATOM 725 N N . PRO A 1 95 ? -10.820 0.980 13.608 1.00 96.50 95 PRO A N 1
ATOM 726 C CA . PRO A 1 95 ? -11.057 -0.191 12.773 1.00 96.50 95 PRO A CA 1
ATOM 727 C C . PRO A 1 95 ? -11.644 0.182 11.398 1.00 96.50 95 PRO A C 1
ATOM 729 O O . PRO A 1 95 ? -12.148 1.294 11.207 1.00 96.50 95 PRO A O 1
ATOM 732 N N . PRO A 1 96 ? -11.589 -0.733 10.407 1.00 97.00 96 PRO A N 1
ATOM 733 C CA . PRO A 1 96 ? -12.070 -0.457 9.057 1.00 97.00 96 PRO A CA 1
ATOM 734 C C . PRO A 1 96 ? -13.547 -0.045 9.029 1.00 97.00 96 PRO A C 1
ATOM 736 O O . PRO A 1 96 ? -14.417 -0.785 9.472 1.00 97.00 96 PRO A O 1
ATOM 739 N N . GLY A 1 97 ? -13.841 1.110 8.434 1.00 94.56 97 GLY A N 1
ATOM 740 C CA . GLY A 1 97 ? -15.200 1.648 8.344 1.00 94.56 97 GLY A CA 1
ATOM 741 C C . GLY A 1 97 ? -15.441 2.436 7.060 1.00 94.56 97 GLY A C 1
ATOM 742 O O . GLY A 1 97 ? -14.682 2.323 6.088 1.00 94.56 97 GLY A O 1
ATOM 743 N N . SER A 1 98 ? -16.505 3.240 7.038 1.00 93.75 98 SER A N 1
ATOM 744 C CA . SER A 1 98 ? -16.763 4.166 5.931 1.00 93.75 98 SER A CA 1
ATOM 745 C C . SER A 1 98 ? -15.642 5.201 5.822 1.00 93.75 98 SER A C 1
ATOM 747 O O . SER A 1 98 ? -15.205 5.768 6.818 1.00 93.75 98 SER A O 1
ATOM 749 N N . ARG A 1 99 ? -15.201 5.486 4.593 1.00 92.50 99 ARG A N 1
ATOM 750 C CA . ARG A 1 99 ? -14.191 6.525 4.316 1.00 92.50 99 ARG A CA 1
ATOM 751 C C . ARG A 1 99 ? -14.768 7.948 4.277 1.00 92.50 99 ARG A C 1
ATOM 753 O O . ARG A 1 99 ? -14.019 8.895 4.072 1.00 92.50 99 ARG A O 1
ATOM 760 N N . GLY A 1 100 ? -16.091 8.091 4.395 1.00 93.62 100 GLY A N 1
ATOM 761 C CA . GLY A 1 100 ? -16.810 9.371 4.338 1.00 93.62 100 GLY A CA 1
ATOM 762 C C . GLY A 1 100 ? -17.146 9.886 2.931 1.00 93.62 100 GLY A C 1
ATOM 763 O O . GLY A 1 100 ? -18.004 10.751 2.805 1.00 93.62 100 GLY A O 1
ATOM 764 N N . TYR A 1 101 ? -16.532 9.351 1.869 1.00 91.25 101 TYR A N 1
ATOM 765 C CA . TYR A 1 101 ? -16.774 9.768 0.480 1.00 91.25 101 TYR A CA 1
ATOM 766 C C . TYR A 1 101 ? -16.942 8.590 -0.487 1.00 91.25 101 TYR A C 1
ATOM 768 O O . TYR A 1 101 ? -16.457 7.479 -0.248 1.00 91.25 101 TYR A O 1
ATOM 776 N N . GLY A 1 102 ? -17.565 8.871 -1.636 1.00 87.56 102 GLY A N 1
ATOM 77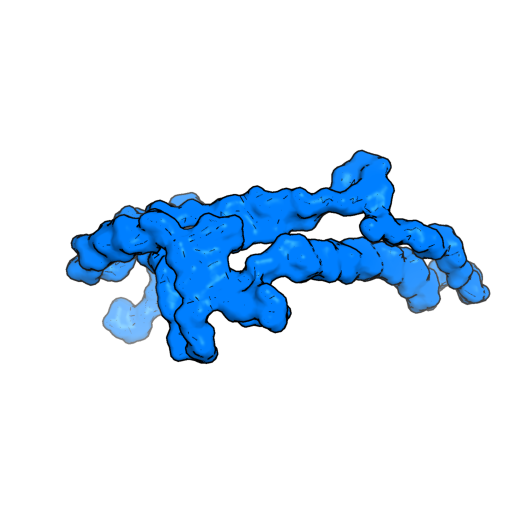7 C CA . GLY A 1 102 ? -17.820 7.895 -2.695 1.00 87.56 102 GLY A CA 1
ATOM 778 C C . GLY A 1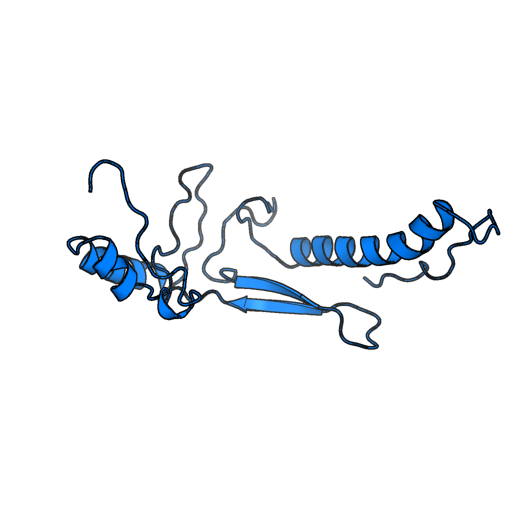 102 ? -18.836 6.823 -2.295 1.00 87.56 102 GLY A C 1
ATOM 779 O O . GLY A 1 102 ? -19.362 6.822 -1.186 1.00 87.56 102 GLY A O 1
ATOM 780 N N . ASN A 1 103 ? -19.114 5.896 -3.213 1.00 80.56 103 ASN A N 1
ATOM 781 C CA . ASN A 1 103 ? -19.977 4.762 -2.900 1.00 80.56 103 ASN A CA 1
ATOM 782 C C . ASN A 1 103 ? -19.250 3.781 -1.959 1.00 80.56 103 ASN A C 1
ATOM 784 O O . ASN A 1 103 ? -18.039 3.567 -2.093 1.00 80.56 103 ASN A O 1
ATOM 788 N N . SER A 1 104 ? -19.991 3.199 -1.017 1.00 65.94 104 SER A N 1
ATOM 789 C CA . SER A 1 104 ? -19.475 2.405 0.108 1.00 65.94 104 SER A CA 1
ATOM 790 C C . SER A 1 104 ? -19.767 0.917 -0.074 1.00 65.94 104 SER A C 1
ATOM 792 O O . SER A 1 104 ? -20.354 0.279 0.796 1.00 65.94 104 SER A O 1
ATOM 794 N N . GLN A 1 105 ? -19.372 0.344 -1.212 1.00 90.44 105 GLN A N 1
ATOM 795 C CA . GLN A 1 105 ? -19.384 -1.112 -1.360 1.00 90.44 105 GLN A CA 1
ATOM 796 C C . GLN A 1 105 ? -18.164 -1.682 -0.634 1.00 90.44 105 GLN A C 1
ATOM 798 O O . GLN A 1 105 ? -17.042 -1.596 -1.132 1.00 90.44 105 GLN A O 1
ATOM 803 N N . ILE A 1 106 ? -18.385 -2.200 0.574 1.00 95.12 106 ILE A N 1
ATOM 804 C CA . ILE A 1 106 ? -17.346 -2.755 1.443 1.00 95.12 106 ILE A CA 1
ATOM 805 C C . ILE A 1 106 ? -17.718 -4.200 1.777 1.00 95.12 106 ILE A C 1
ATOM 807 O O . ILE A 1 106 ? -18.807 -4.459 2.282 1.00 95.12 106 ILE A O 1
ATOM 811 N N . VAL A 1 107 ? -16.802 -5.134 1.528 1.00 96.81 107 VAL A N 1
ATOM 812 C CA . VAL A 1 107 ? -16.849 -6.490 2.086 1.00 96.81 107 VAL A CA 1
ATOM 813 C C . VAL A 1 107 ? -16.124 -6.439 3.435 1.00 96.81 107 VAL A C 1
ATOM 815 O O . VAL A 1 107 ? -14.911 -6.217 3.440 1.00 96.81 107 VAL A O 1
ATOM 818 N N . PRO A 1 108 ? -16.828 -6.577 4.572 1.00 96.38 108 PRO A N 1
ATOM 819 C CA . PRO A 1 108 ? -16.242 -6.353 5.890 1.00 96.38 108 PRO A CA 1
ATOM 820 C C . PRO A 1 108 ? -15.281 -7.477 6.293 1.00 96.38 108 PRO A C 1
ATOM 822 O O . PRO A 1 108 ? -15.493 -8.644 5.957 1.00 96.38 108 PRO A O 1
ATOM 825 N N . HIS A 1 109 ? -14.248 -7.131 7.062 1.00 97.75 109 HIS A N 1
ATOM 826 C CA . HIS A 1 109 ? -13.387 -8.112 7.719 1.00 97.75 109 HIS A CA 1
ATOM 827 C C . HIS A 1 109 ? -14.121 -8.720 8.932 1.00 97.75 109 HIS A C 1
ATOM 829 O O . HIS A 1 109 ? -14.793 -7.982 9.659 1.00 97.75 109 HIS A O 1
ATOM 835 N N . PRO A 1 110 ? -13.997 -10.036 9.200 1.00 97.12 110 PRO A N 1
ATOM 836 C CA . PRO A 1 110 ? -14.725 -10.707 10.285 1.00 97.12 110 PRO A CA 1
ATOM 837 C C . PRO A 1 110 ? -14.461 -10.110 11.676 1.00 97.12 110 PRO A C 1
ATOM 839 O O . PRO A 1 110 ? -15.338 -10.123 12.534 1.00 97.12 110 PRO A O 1
ATOM 842 N N . GLU A 1 111 ? -13.269 -9.560 11.900 1.00 97.44 111 GLU A N 1
ATOM 843 C CA . GLU A 1 111 ? -12.879 -8.999 13.201 1.00 97.44 111 GLU A CA 1
ATOM 844 C C . GLU A 1 111 ? -13.243 -7.519 13.384 1.00 97.44 111 GLU A C 1
ATOM 846 O O . GLU A 1 111 ? -13.110 -6.994 14.488 1.00 97.44 111 GLU A O 1
ATOM 851 N N . THR A 1 112 ? -13.705 -6.830 12.332 1.00 97.12 112 THR A N 1
ATOM 852 C CA . THR A 1 112 ? -13.979 -5.385 12.391 1.00 97.12 112 THR A CA 1
ATOM 853 C C . THR A 1 112 ? -15.013 -5.040 13.460 1.00 97.12 112 THR A C 1
ATOM 855 O O . THR A 1 112 ? -14.793 -4.099 14.214 1.00 97.12 112 THR A O 1
ATOM 858 N N . GLY A 1 113 ? -16.105 -5.807 13.562 1.00 96.88 113 GLY A N 1
ATOM 859 C CA . GLY A 1 113 ? -17.154 -5.552 14.558 1.00 96.88 113 GLY A CA 1
ATOM 860 C C . GLY A 1 113 ? -16.634 -5.673 15.990 1.00 96.88 113 GLY A C 1
ATOM 861 O O . GLY A 1 113 ? -16.768 -4.744 16.774 1.00 96.88 113 GLY A O 1
ATOM 862 N N . GLN A 1 114 ? -15.920 -6.762 16.291 1.00 97.19 114 GLN A N 1
ATOM 863 C CA . GLN A 1 114 ? -15.340 -6.984 17.621 1.00 97.19 114 GLN A CA 1
ATOM 864 C C . GLN A 1 114 ? -14.352 -5.882 18.008 1.00 97.19 114 GLN A C 1
ATOM 866 O O . GLN A 1 114 ? -14.294 -5.474 19.166 1.00 97.19 114 GLN A O 1
ATOM 871 N N . ARG A 1 115 ? -13.553 -5.398 17.048 1.00 97.38 115 ARG A N 1
ATOM 872 C CA . ARG A 1 115 ? -12.635 -4.292 17.314 1.00 97.38 115 ARG A CA 1
ATOM 873 C C . ARG A 1 115 ? -13.375 -2.972 17.517 1.00 97.38 115 ARG A C 1
ATOM 875 O O . ARG A 1 115 ? -12.949 -2.193 18.362 1.00 97.38 115 ARG A O 1
ATOM 882 N N . GLN A 1 116 ? -14.455 -2.725 16.779 1.00 97.69 116 GLN A N 1
ATOM 883 C C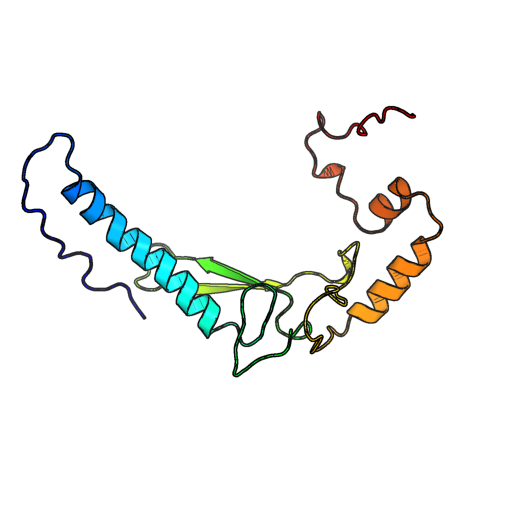A . GLN A 1 116 ? -15.286 -1.538 16.976 1.00 97.69 116 GLN A CA 1
ATOM 884 C C . GLN A 1 116 ? -15.861 -1.504 18.395 1.00 97.69 116 GLN A C 1
ATOM 886 O O . GLN A 1 116 ? -15.658 -0.513 19.088 1.00 97.69 116 GLN A O 1
ATOM 891 N N . ASP A 1 117 ? -16.425 -2.615 18.874 1.00 97.06 117 ASP A N 1
ATOM 892 C CA . ASP A 1 117 ? -16.964 -2.713 20.237 1.00 97.06 117 ASP A CA 1
ATOM 893 C C . ASP A 1 117 ? -15.892 -2.421 21.309 1.00 97.06 117 ASP A C 1
ATOM 895 O O . ASP A 1 117 ? -16.152 -1.743 22.303 1.00 97.06 117 ASP A O 1
ATOM 899 N N . GLN A 1 118 ? -14.655 -2.896 21.102 1.00 95.38 118 GLN A N 1
ATOM 900 C CA . GLN A 1 118 ? -13.524 -2.611 21.998 1.00 95.38 118 GLN A CA 1
ATOM 901 C C . GLN A 1 118 ? -13.140 -1.128 22.009 1.00 95.38 118 GLN A C 1
ATOM 903 O O . GLN A 1 118 ? -12.810 -0.587 23.062 1.00 95.38 118 GLN A O 1
ATOM 908 N N . VAL A 1 119 ? -13.147 -0.481 20.843 1.00 95.44 119 VAL A N 1
ATOM 909 C CA . VAL A 1 119 ? -12.821 0.944 20.715 1.00 95.44 119 VAL A CA 1
ATOM 910 C C . VAL A 1 119 ? -13.904 1.801 21.364 1.00 95.44 119 VAL A C 1
ATOM 912 O O . VAL A 1 119 ? -13.578 2.727 22.111 1.00 95.44 119 VAL A O 1
ATOM 915 N N . ASP A 1 120 ? -15.172 1.452 21.151 1.00 95.81 120 ASP A N 1
ATOM 916 C CA . ASP A 1 120 ? -16.325 2.155 21.717 1.00 95.81 120 ASP A CA 1
ATOM 917 C C . ASP A 1 120 ? -16.344 2.053 23.252 1.00 95.81 120 ASP A C 1
ATOM 919 O O . ASP A 1 120 ? -16.622 3.034 23.943 1.00 95.81 120 ASP A O 1
ATOM 923 N N . ALA A 1 121 ? -15.930 0.914 23.817 1.00 94.88 121 ALA A N 1
ATOM 924 C CA . ALA A 1 121 ? -15.810 0.737 25.266 1.00 94.88 121 ALA A CA 1
ATOM 925 C C . ALA A 1 121 ? -14.785 1.681 25.932 1.00 94.88 121 ALA A C 1
ATOM 927 O O . ALA A 1 121 ? -14.882 1.956 27.129 1.00 94.88 121 ALA A O 1
ATOM 928 N N . CYS A 1 122 ? -13.806 2.199 25.183 1.00 91.06 122 CYS A N 1
ATOM 929 C CA . CYS A 1 122 ? -12.805 3.143 25.688 1.00 91.06 122 CYS A CA 1
ATOM 930 C C . CYS A 1 122 ? -13.151 4.613 25.393 1.00 91.06 122 CYS A C 1
ATOM 932 O O . CYS A 1 122 ? -12.338 5.495 25.671 1.00 91.06 122 CYS A O 1
ATOM 934 N N . GLN A 1 123 ? -14.322 4.908 24.819 1.00 87.62 123 GLN A N 1
ATOM 935 C CA . GLN A 1 123 ? -14.642 6.235 24.286 1.00 87.62 123 GLN A CA 1
ATOM 936 C C . GLN A 1 123 ? -14.653 7.347 25.347 1.00 87.62 123 GLN A C 1
ATOM 938 O O . GLN A 1 123 ? -14.218 8.460 25.041 1.00 87.62 123 GLN A O 1
ATOM 943 N N . GLU A 1 124 ? -15.077 7.024 26.572 1.00 89.44 124 GLU A N 1
ATOM 944 C CA . GLU A 1 124 ? -15.168 7.940 27.721 1.00 89.44 124 GLU A CA 1
ATOM 945 C C . GLU A 1 124 ? -13.806 8.300 28.345 1.00 89.44 124 GLU A C 1
ATOM 947 O O . GLU A 1 124 ? -13.711 9.227 29.150 1.00 89.44 124 GLU A O 1
ATOM 952 N N . GLN A 1 125 ? -12.730 7.587 27.994 1.00 89.31 125 GLN A N 1
ATOM 953 C CA . GLN A 1 125 ? -11.396 7.877 28.523 1.00 89.31 125 GLN A CA 1
ATOM 954 C C . GLN A 1 125 ? -10.822 9.170 27.915 1.00 89.31 125 GLN A C 1
ATOM 956 O O . GLN A 1 125 ? -11.079 9.478 26.741 1.00 89.31 125 GLN A O 1
ATOM 961 N N . PRO A 1 126 ? -9.974 9.914 28.656 1.00 91.00 126 PRO A N 1
ATOM 962 C CA . PRO A 1 126 ? -9.212 11.022 28.095 1.00 91.00 126 PRO A CA 1
ATOM 963 C C . PRO A 1 126 ? -8.443 10.579 26.849 1.00 91.00 126 PRO A C 1
ATOM 965 O O . PRO A 1 126 ? -7.891 9.483 26.795 1.00 91.00 126 PRO A O 1
ATOM 968 N N . ARG A 1 127 ? -8.364 11.446 25.834 1.00 85.56 127 ARG A N 1
ATOM 969 C CA . ARG A 1 127 ? -7.822 11.076 24.515 1.00 85.56 127 ARG A CA 1
ATOM 970 C C . ARG A 1 127 ? -6.431 10.425 24.571 1.00 85.56 127 ARG A C 1
ATOM 972 O O . ARG A 1 127 ? -6.182 9.509 23.794 1.00 85.56 127 ARG A O 1
ATOM 979 N N . GLY A 1 128 ? -5.539 10.920 25.434 1.00 83.56 128 GLY A N 1
ATOM 980 C CA . GLY A 1 128 ? -4.186 10.372 25.592 1.00 83.56 128 GLY A CA 1
ATOM 981 C C . GLY A 1 128 ? -4.203 8.943 26.134 1.00 83.56 128 GLY A C 1
ATOM 982 O O . GLY A 1 128 ? -3.672 8.044 25.492 1.00 83.56 128 GLY A O 1
ATOM 983 N N . GLU A 1 129 ? -4.906 8.731 27.247 1.00 89.50 129 GLU A N 1
ATOM 984 C CA . GLU A 1 129 ? -5.079 7.416 27.881 1.00 89.50 129 GLU A CA 1
ATOM 985 C C . GLU A 1 129 ? -5.771 6.420 26.946 1.00 89.50 129 GLU A C 1
ATOM 987 O O . GLU A 1 129 ? -5.336 5.278 26.825 1.00 89.50 129 GLU A O 1
ATOM 992 N N . ARG A 1 130 ? -6.786 6.879 26.203 1.00 91.50 130 ARG A N 1
ATOM 993 C CA . ARG A 1 130 ? -7.475 6.062 25.205 1.00 91.50 130 ARG A CA 1
ATOM 994 C C . ARG A 1 130 ? -6.535 5.590 24.096 1.00 91.50 130 ARG A C 1
ATOM 996 O O . ARG A 1 130 ? -6.576 4.422 23.727 1.00 91.50 130 ARG A O 1
ATOM 1003 N N . SER A 1 131 ? -5.714 6.482 23.536 1.00 89.62 131 SER A N 1
ATOM 1004 C CA . SER A 1 131 ? -4.784 6.120 22.452 1.00 89.62 131 SER A CA 1
ATOM 1005 C C . SER A 1 131 ? -3.723 5.136 22.953 1.00 89.62 131 SER A C 1
ATOM 1007 O O . SER A 1 131 ? -3.480 4.123 22.298 1.00 89.62 131 SER A O 1
ATOM 1009 N N . ASP A 1 132 ? -3.188 5.350 24.160 1.00 91.75 132 ASP A N 1
ATOM 1010 C CA . ASP A 1 132 ? -2.233 4.425 24.780 1.00 91.75 132 ASP A CA 1
ATOM 1011 C C . ASP A 1 132 ? -2.855 3.053 25.104 1.00 91.75 132 ASP A C 1
ATOM 1013 O O . ASP A 1 132 ? -2.188 2.030 24.945 1.00 91.75 132 ASP A O 1
ATOM 1017 N N . ALA A 1 133 ? -4.129 3.003 25.504 1.00 91.88 133 ALA A N 1
ATOM 1018 C CA . ALA A 1 133 ? -4.845 1.752 25.760 1.00 91.88 133 ALA A CA 1
ATOM 1019 C C . ALA A 1 133 ? -5.196 0.987 24.470 1.00 91.88 133 ALA A C 1
ATOM 1021 O O . ALA A 1 133 ? -5.134 -0.243 24.442 1.00 91.88 133 ALA A O 1
ATOM 1022 N N . LEU A 1 134 ? -5.570 1.697 23.400 1.00 94.44 134 LEU A N 1
ATOM 1023 C CA . LEU A 1 134 ? -6.012 1.084 22.145 1.00 94.44 134 LEU A CA 1
ATOM 1024 C C . LEU A 1 134 ? -4.853 0.680 21.230 1.00 94.44 134 LEU A C 1
ATOM 1026 O O . LEU A 1 134 ? -4.929 -0.377 20.599 1.00 94.44 134 LEU A O 1
ATOM 1030 N N . MET A 1 135 ? -3.827 1.523 21.111 1.00 95.50 135 MET A N 1
ATOM 1031 C CA . MET A 1 135 ? -2.708 1.343 20.184 1.00 95.50 135 MET A CA 1
ATOM 1032 C C . MET A 1 135 ? -1.456 2.080 20.705 1.00 95.50 135 MET A C 1
ATOM 1034 O O . MET A 1 135 ? -1.101 3.147 20.198 1.00 95.50 135 MET A O 1
ATOM 1038 N N . PRO A 1 136 ? -0.745 1.526 21.702 1.00 94.75 136 PRO A N 1
ATOM 1039 C CA . PRO A 1 136 ? 0.413 2.191 22.290 1.00 94.75 136 PRO A CA 1
ATOM 1040 C C . PRO A 1 136 ? 1.544 2.341 21.267 1.00 94.75 136 PRO A C 1
ATOM 1042 O O . PRO A 1 136 ? 2.089 1.352 20.778 1.00 94.75 136 PRO A O 1
ATOM 1045 N N . PHE A 1 137 ? 1.957 3.579 20.985 1.00 95.38 137 PHE A N 1
ATOM 1046 C CA . PHE A 1 137 ? 3.017 3.863 20.003 1.00 95.38 137 PHE A CA 1
ATOM 1047 C C . PHE A 1 137 ? 4.145 4.756 20.533 1.00 95.38 137 PHE A C 1
ATOM 1049 O O . PHE A 1 137 ? 5.200 4.838 19.907 1.00 95.38 137 PHE A O 1
ATOM 1056 N N . LEU A 1 138 ? 3.988 5.402 21.696 1.00 93.88 138 LEU A N 1
ATOM 1057 C CA . LEU A 1 138 ? 4.989 6.343 22.221 1.00 93.88 138 LEU A CA 1
ATOM 1058 C C . LEU A 1 138 ? 6.371 5.703 22.436 1.00 93.88 138 LEU A C 1
ATOM 1060 O O . LEU A 1 138 ? 7.400 6.359 22.261 1.00 93.88 138 LEU A O 1
ATOM 1064 N N . HIS A 1 139 ? 6.415 4.409 22.761 1.00 94.44 139 HIS A N 1
ATOM 1065 C CA . HIS A 1 139 ? 7.665 3.659 22.907 1.00 94.44 139 HIS A CA 1
ATOM 1066 C C . HIS A 1 139 ? 8.431 3.499 21.578 1.00 94.44 139 HIS A C 1
ATOM 1068 O O . HIS A 1 139 ? 9.658 3.393 21.603 1.00 94.44 139 HIS A O 1
ATOM 1074 N N . LEU A 1 140 ? 7.730 3.552 20.437 1.00 96.06 140 LEU A N 1
ATOM 1075 C CA . LEU A 1 140 ? 8.304 3.515 19.087 1.00 96.06 140 LEU A CA 1
ATOM 1076 C C . LEU A 1 140 ? 8.897 4.867 18.668 1.00 96.06 140 LEU A C 1
ATOM 1078 O O . LEU A 1 140 ? 9.691 4.932 17.729 1.00 96.06 140 LEU A O 1
ATOM 1082 N N . LEU A 1 141 ? 8.540 5.956 19.357 1.00 96.81 141 LEU A N 1
ATOM 1083 C CA . LEU A 1 141 ? 9.113 7.270 19.095 1.00 96.81 141 LEU A CA 1
ATOM 1084 C C . LEU A 1 141 ? 10.511 7.396 19.725 1.00 96.81 141 LEU A C 1
ATOM 1086 O O . LEU A 1 141 ? 10.719 6.969 20.873 1.00 96.81 141 LEU A O 1
ATOM 1090 N N . PRO A 1 142 ? 11.469 8.050 19.034 1.00 97.69 142 PRO A N 1
ATOM 1091 C CA . PRO A 1 142 ? 12.740 8.438 19.634 1.00 97.69 142 PRO A CA 1
ATOM 1092 C C . PRO A 1 142 ? 12.528 9.266 20.914 1.00 97.69 142 PRO A C 1
ATOM 1094 O O . PRO A 1 142 ? 11.641 10.123 20.923 1.00 97.69 142 PRO A O 1
ATOM 1097 N N . PRO A 1 143 ? 13.356 9.099 21.968 1.00 97.00 143 PRO A N 1
ATOM 1098 C CA . PRO A 1 143 ? 13.118 9.721 23.277 1.00 97.00 143 PRO A CA 1
ATOM 1099 C C . PRO A 1 143 ? 12.853 11.233 23.242 1.00 97.00 143 PRO A C 1
ATOM 1101 O O . PRO A 1 143 ? 11.963 11.717 23.932 1.00 97.00 143 PRO A O 1
ATOM 1104 N N . LYS A 1 144 ? 13.556 11.974 22.376 1.00 96.81 144 LYS A N 1
ATOM 1105 C CA . LYS A 1 144 ? 13.400 13.432 22.216 1.00 96.81 144 LYS A CA 1
ATOM 1106 C C . LYS A 1 144 ? 12.035 13.892 21.677 1.00 96.81 144 LYS A C 1
ATOM 1108 O O . LYS A 1 144 ? 11.747 15.079 21.744 1.00 96.81 144 LYS A O 1
ATOM 1113 N N . TYR A 1 145 ? 11.221 12.988 21.129 1.00 96.50 145 TYR A N 1
ATOM 1114 C CA . TYR A 1 145 ? 9.919 13.295 20.519 1.00 96.50 145 TYR A CA 1
ATOM 1115 C C . TYR A 1 145 ? 8.730 12.728 21.302 1.00 96.50 145 TYR A C 1
ATOM 1117 O O . TYR A 1 145 ? 7.619 12.699 20.785 1.00 96.50 145 TYR A O 1
ATOM 1125 N N . ARG A 1 146 ? 8.948 12.257 22.535 1.00 94.69 146 ARG A N 1
ATOM 1126 C CA . ARG A 1 146 ? 7.877 11.690 23.373 1.00 94.69 146 ARG A CA 1
ATOM 1127 C C . ARG A 1 146 ? 7.080 12.741 24.147 1.00 94.69 146 ARG A C 1
ATOM 1129 O O . ARG A 1 146 ? 6.032 12.415 24.690 1.00 94.69 146 ARG A O 1
ATOM 1136 N N . ASN A 1 147 ? 7.568 13.980 24.207 1.00 92.38 147 ASN A N 1
ATOM 1137 C CA . ASN A 1 147 ? 6.880 15.055 24.914 1.00 92.38 147 ASN A CA 1
ATOM 1138 C C . ASN A 1 147 ? 5.617 15.498 24.151 1.00 92.38 147 ASN A C 1
ATOM 1140 O O . ASN A 1 147 ? 5.652 15.565 22.919 1.00 92.38 147 ASN A O 1
ATOM 1144 N N . PRO A 1 148 ? 4.525 15.845 24.856 1.00 91.25 148 PRO A N 1
ATOM 1145 C CA . PRO A 1 148 ? 3.327 16.394 24.232 1.00 91.25 148 PRO A CA 1
ATOM 1146 C C . PRO A 1 148 ? 3.597 17.702 23.480 1.00 91.25 148 PRO A C 1
ATOM 1148 O O . PRO A 1 148 ? 4.483 18.481 23.832 1.00 91.25 148 PRO A O 1
ATOM 1151 N N . ASN A 1 149 ? 2.780 17.970 22.461 1.00 92.06 149 ASN A N 1
ATOM 1152 C CA . ASN A 1 149 ? 2.801 19.249 21.758 1.00 92.06 149 ASN A CA 1
ATOM 1153 C C . ASN A 1 149 ? 2.110 20.317 22.613 1.00 92.06 149 ASN A C 1
ATOM 1155 O O . ASN A 1 149 ? 0.909 20.197 22.856 1.00 92.06 149 ASN A O 1
ATOM 1159 N N . GLN A 1 150 ? 2.832 21.369 23.006 1.00 92.19 150 GLN A N 1
ATOM 1160 C CA . GLN A 1 150 ? 2.236 22.509 23.706 1.00 92.19 150 GLN A CA 1
ATOM 1161 C C . GLN A 1 150 ? 1.173 23.184 22.829 1.00 92.19 150 GLN A C 1
ATOM 1163 O O . GLN A 1 150 ? 1.360 23.369 21.621 1.00 92.19 150 GLN A O 1
ATOM 1168 N N . ARG A 1 151 ? 0.054 23.578 23.438 1.00 91.25 151 ARG A N 1
ATOM 1169 C CA . ARG A 1 151 ? -1.023 24.324 22.782 1.00 91.25 151 ARG A CA 1
ATOM 1170 C C . ARG A 1 151 ? -1.157 25.690 23.436 1.00 91.25 151 ARG A C 1
ATOM 1172 O O . ARG A 1 151 ? -0.948 25.828 24.626 1.00 91.25 151 ARG A O 1
ATOM 1179 N N . SER A 1 152 ? -1.560 26.707 22.678 1.00 88.19 152 SER A N 1
ATOM 1180 C CA . SER A 1 152 ? -1.683 28.089 23.179 1.00 88.19 152 SER A CA 1
ATOM 1181 C C . SER A 1 152 ? -2.730 28.294 24.285 1.00 88.19 152 SER A C 1
ATOM 1183 O O . SER A 1 152 ? -2.867 29.404 24.789 1.00 88.19 152 SER A O 1
ATOM 1185 N N . ARG A 1 153 ? -3.500 27.254 24.622 1.00 76.94 153 ARG A N 1
ATOM 1186 C CA . ARG A 1 153 ? -4.564 27.265 25.634 1.00 76.94 153 ARG A CA 1
ATOM 1187 C C . ARG A 1 153 ? -4.295 26.298 26.796 1.00 76.94 153 ARG A C 1
ATOM 1189 O O . ARG A 1 153 ? -5.199 26.099 27.600 1.00 76.94 153 ARG A O 1
ATOM 1196 N N . GLU A 1 154 ? -3.107 25.693 26.845 1.00 56.03 154 GLU A N 1
ATOM 1197 C CA . GLU A 1 154 ? -2.654 24.738 27.870 1.00 56.03 154 GLU A CA 1
ATOM 1198 C C . GLU A 1 154 ? -1.364 25.230 28.535 1.00 56.03 154 GLU A C 1
ATOM 1200 O O . GLU A 1 154 ? -0.478 25.748 27.810 1.00 56.03 154 GLU A O 1
#

Organism: NCBI:txid2548426

pLDDT: mean 91.78, std 9.09, range [51.62, 98.62]

Radius of gyration: 23.23 Å; chains: 1; bounding box: 53×42×58 Å

Secondary structure (DSSP, 8-state):
----STT----S---SSS-HHHHHHHHHHHHHHHHHHHHHHHHH--S-BTTB--TTS-SEEHHHH-EEEEEE--TT-SS-EEEEEE--GGG-SS-S---SSS---EE--TTHHHHHHHHHHTTTS-HHHHHHHHS--GGGS-GGG-SPPP-TT-